Protein AF-F5SYQ0-F1 (afdb_monomer_lite)

Sequence (134 aa):
MDFFSEKEAKSYTLSMMTGYLSHEQLLQKLDDFKNFREIEPNDEEKEYWSKKITELEHWLNSSKYQDGEYPQGLDQLFLDLVEWRASIFALQSVNATKELFSKYIFYSQWMNGATYAVFSILGKLVSKDRRVIH

Structure (mmCIF, N/CA/C/O backbone):
data_AF-F5SYQ0-F1
#
_entry.id   AF-F5SYQ0-F1
#
loop_
_atom_site.group_PDB
_atom_site.id
_atom_site.type_symbol
_atom_site.label_atom_id
_atom_site.label_alt_id
_atom_site.label_comp_id
_atom_site.label_asym_id
_atom_site.label_entity_id
_atom_site.label_seq_id
_atom_site.pdbx_PDB_ins_code
_atom_site.Cartn_x
_atom_site.Cartn_y
_atom_site.Cartn_z
_atom_site.occupancy
_atom_site.B_iso_or_equiv
_atom_site.auth_seq_id
_atom_site.auth_comp_id
_atom_site.auth_asym_id
_atom_site.auth_atom_id
_atom_site.pdbx_PDB_model_num
ATOM 1 N N . MET A 1 1 ? 14.785 -8.411 -8.976 1.00 45.09 1 MET A N 1
ATOM 2 C CA . MET A 1 1 ? 13.946 -9.084 -7.967 1.00 45.09 1 MET A CA 1
ATOM 3 C C . MET A 1 1 ? 13.612 -10.427 -8.555 1.00 45.09 1 MET A C 1
ATOM 5 O O . MET A 1 1 ? 13.025 -10.446 -9.631 1.00 45.09 1 MET A O 1
ATOM 9 N N . ASP A 1 2 ? 14.033 -11.495 -7.892 1.00 45.00 2 ASP A N 1
ATOM 10 C CA . ASP A 1 2 ? 13.832 -12.856 -8.379 1.00 45.00 2 ASP A CA 1
ATOM 11 C C . ASP A 1 2 ? 12.733 -13.501 -7.531 1.00 45.00 2 ASP A C 1
ATOM 13 O O . ASP A 1 2 ? 12.801 -13.464 -6.304 1.00 45.00 2 ASP A O 1
ATOM 17 N N . PHE A 1 3 ? 11.698 -14.032 -8.184 1.00 55.72 3 PHE A N 1
ATOM 18 C CA . PHE A 1 3 ? 10.598 -14.747 -7.535 1.00 55.72 3 PHE A CA 1
ATOM 19 C C . PHE A 1 3 ? 10.769 -16.243 -7.781 1.00 55.72 3 PHE A C 1
ATOM 21 O O . PHE A 1 3 ? 11.007 -16.662 -8.915 1.00 55.72 3 PHE A O 1
ATOM 28 N N . PHE A 1 4 ? 10.610 -17.054 -6.739 1.00 73.31 4 PHE A N 1
ATOM 29 C CA . PHE A 1 4 ? 10.810 -18.502 -6.801 1.00 73.31 4 PHE A CA 1
ATOM 30 C C . PHE A 1 4 ? 9.536 -19.256 -7.193 1.00 73.31 4 PHE A C 1
ATOM 32 O O . PHE A 1 4 ? 9.585 -20.448 -7.496 1.00 73.31 4 PHE A O 1
ATOM 39 N N . SER A 1 5 ? 8.381 -18.580 -7.217 1.00 76.81 5 SER A N 1
ATOM 40 C CA . SER A 1 5 ? 7.134 -19.157 -7.717 1.00 76.81 5 SER A CA 1
ATOM 41 C C . SER A 1 5 ? 6.158 -18.113 -8.260 1.00 76.81 5 SER A C 1
ATOM 43 O O . SER A 1 5 ? 6.149 -16.952 -7.850 1.00 76.81 5 SER A O 1
ATOM 45 N N . GLU A 1 6 ? 5.255 -18.555 -9.138 1.00 55.31 6 GLU A N 1
ATOM 46 C CA . GLU A 1 6 ? 4.145 -17.736 -9.641 1.00 55.31 6 GLU A CA 1
ATOM 47 C C . GLU A 1 6 ? 3.254 -17.216 -8.501 1.00 55.31 6 GLU A C 1
ATOM 49 O O . GLU A 1 6 ? 2.758 -16.091 -8.548 1.00 55.31 6 GLU A O 1
ATOM 54 N N . LYS A 1 7 ? 3.080 -18.017 -7.444 1.00 55.56 7 LYS A N 1
ATOM 55 C CA . LYS A 1 7 ? 2.317 -17.639 -6.250 1.00 55.56 7 LYS A CA 1
ATOM 56 C C . LYS A 1 7 ? 2.984 -16.486 -5.500 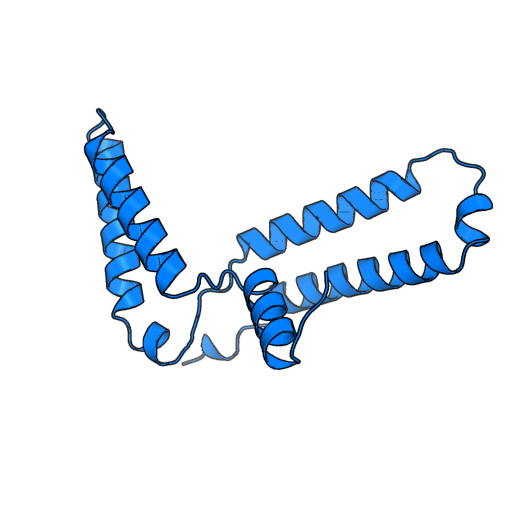1.00 55.56 7 LYS A C 1
ATOM 58 O O . LYS A 1 7 ? 2.295 -15.580 -5.047 1.00 55.56 7 LYS A O 1
ATOM 63 N N . GLU A 1 8 ? 4.307 -16.502 -5.406 1.00 53.41 8 GLU A N 1
ATOM 64 C CA . GLU A 1 8 ? 5.102 -15.468 -4.743 1.00 53.41 8 GLU A CA 1
ATOM 65 C C . GLU A 1 8 ? 5.089 -14.159 -5.540 1.00 53.41 8 GLU A C 1
ATOM 67 O O . GLU A 1 8 ? 4.822 -13.100 -4.977 1.00 53.41 8 GLU A O 1
ATOM 72 N N . ALA A 1 9 ? 5.228 -14.243 -6.866 1.00 50.88 9 ALA A N 1
ATOM 73 C CA . ALA A 1 9 ? 5.064 -13.098 -7.756 1.00 50.88 9 ALA A CA 1
ATOM 74 C C . ALA A 1 9 ? 3.643 -12.512 -7.670 1.00 50.88 9 ALA A C 1
ATOM 76 O O . ALA A 1 9 ? 3.482 -11.295 -7.578 1.00 50.88 9 ALA A O 1
ATOM 77 N N . LYS A 1 10 ? 2.602 -13.357 -7.637 1.00 49.66 10 LYS A N 1
ATOM 78 C CA . LYS A 1 10 ? 1.205 -12.919 -7.480 1.00 49.66 10 LYS A CA 1
ATOM 79 C C . LYS A 1 10 ? 0.954 -12.270 -6.125 1.00 49.66 10 LYS A C 1
ATOM 81 O O . LYS A 1 10 ? 0.353 -11.204 -6.107 1.00 49.66 10 LYS A O 1
ATOM 86 N N . SER A 1 11 ? 1.430 -12.857 -5.026 1.00 50.38 11 SER A N 1
ATOM 87 C CA . SER A 1 11 ? 1.311 -12.273 -3.683 1.00 50.38 11 SER A CA 1
ATOM 88 C C . SER A 1 11 ? 2.044 -10.944 -3.571 1.00 50.38 11 SER A C 1
ATOM 90 O O . SER A 1 11 ? 1.468 -9.996 -3.054 1.00 50.38 11 SER A O 1
ATOM 92 N N . TYR A 1 12 ? 3.266 -10.851 -4.101 1.00 53.53 12 TYR A N 1
ATOM 93 C CA . TYR A 1 12 ? 4.028 -9.606 -4.127 1.00 53.53 12 TYR A CA 1
ATOM 94 C C . TYR A 1 12 ? 3.311 -8.532 -4.950 1.00 53.53 12 TYR A C 1
ATOM 96 O O . TYR A 1 12 ? 3.121 -7.407 -4.495 1.00 53.53 12 TYR A O 1
ATOM 104 N N . THR A 1 13 ? 2.829 -8.891 -6.141 1.00 47.34 13 THR A N 1
ATOM 105 C CA . THR A 1 13 ? 2.079 -7.959 -6.989 1.00 47.34 13 THR A CA 1
ATOM 106 C C . THR A 1 13 ? 0.763 -7.556 -6.318 1.00 47.34 13 THR A C 1
ATOM 108 O O . THR A 1 13 ? 0.390 -6.393 -6.384 1.00 47.34 13 THR A O 1
ATOM 111 N N . LEU A 1 14 ? 0.077 -8.464 -5.611 1.00 46.94 14 LEU A N 1
ATOM 112 C CA . LEU A 1 14 ? -1.105 -8.133 -4.811 1.00 46.94 14 LEU A CA 1
ATOM 113 C C . LEU A 1 14 ? -0.756 -7.179 -3.665 1.00 46.94 14 LEU A C 1
ATOM 115 O O . LEU A 1 14 ? -1.424 -6.163 -3.544 1.00 46.94 14 LEU A O 1
ATOM 119 N N . SER A 1 15 ? 0.283 -7.444 -2.871 1.00 51.41 15 SER A N 1
ATOM 120 C CA . SER A 1 15 ? 0.688 -6.574 -1.755 1.00 51.41 15 SER A CA 1
ATOM 121 C C . SER A 1 15 ? 1.198 -5.207 -2.211 1.00 51.41 15 SER A C 1
ATOM 123 O O . SER A 1 15 ? 1.097 -4.238 -1.473 1.00 51.41 15 SER A O 1
ATOM 125 N N . MET A 1 16 ? 1.744 -5.120 -3.428 1.00 45.12 16 MET A N 1
ATOM 126 C CA . MET A 1 16 ? 2.132 -3.848 -4.044 1.00 45.12 16 MET A CA 1
ATOM 127 C C . MET A 1 16 ? 0.924 -3.106 -4.646 1.00 45.12 16 MET A C 1
ATOM 129 O O . MET A 1 16 ? 0.927 -1.887 -4.708 1.00 45.12 16 MET A O 1
ATOM 133 N N . MET A 1 17 ? -0.112 -3.816 -5.116 1.00 38.94 17 MET A N 1
ATOM 134 C CA . MET A 1 17 ? -1.254 -3.229 -5.844 1.00 38.94 17 MET A CA 1
ATOM 135 C C . MET A 1 17 ? -2.532 -3.047 -5.025 1.00 38.94 17 MET A C 1
ATOM 137 O O . MET A 1 17 ? -3.469 -2.390 -5.484 1.00 38.94 17 MET A O 1
ATOM 141 N N . THR A 1 18 ? -2.614 -3.698 -3.878 1.00 45.94 18 THR A N 1
ATOM 142 C CA . THR A 1 18 ? -3.677 -3.556 -2.894 1.00 45.94 18 THR A CA 1
ATOM 143 C C . THR A 1 18 ? -2.988 -3.090 -1.626 1.00 45.94 18 THR A C 1
ATOM 145 O O . THR A 1 18 ? -1.893 -3.558 -1.339 1.00 45.94 18 THR A O 1
ATOM 148 N N . GLY A 1 19 ? -3.605 -2.211 -0.837 1.00 52.56 19 GLY A N 1
ATOM 149 C CA . GLY A 1 19 ? -3.127 -1.886 0.517 1.00 52.56 19 GLY A CA 1
ATOM 150 C C . GLY A 1 19 ? -3.221 -3.082 1.481 1.00 52.56 19 GLY A C 1
ATOM 151 O O . GLY A 1 19 ? -3.458 -2.907 2.673 1.00 52.56 19 GLY A O 1
ATOM 152 N N . TYR A 1 20 ? -3.119 -4.299 0.945 1.00 55.91 20 TYR A N 1
ATOM 153 C CA . TYR A 1 20 ? -3.144 -5.561 1.634 1.00 55.91 20 TYR A CA 1
ATOM 154 C C . TYR A 1 20 ? -1.855 -5.704 2.425 1.00 55.91 20 TYR A C 1
ATOM 156 O O . TYR A 1 20 ? -0.797 -6.059 1.906 1.00 55.91 20 TYR A O 1
ATOM 164 N N . LEU A 1 21 ? -1.985 -5.417 3.709 1.00 63.47 21 LEU A N 1
ATOM 165 C CA . LEU A 1 21 ? -1.050 -5.873 4.711 1.00 63.47 21 LEU A CA 1
ATOM 166 C C . LEU A 1 21 ? -1.383 -7.337 5.014 1.00 63.47 21 LEU A C 1
ATOM 168 O O . LEU A 1 21 ? -2.553 -7.692 5.188 1.00 63.47 21 LEU A O 1
ATOM 172 N N . SER A 1 22 ? -0.362 -8.190 5.075 1.00 67.44 22 SER A N 1
ATOM 173 C CA . SER A 1 22 ? -0.524 -9.561 5.557 1.00 67.44 22 SER A CA 1
ATOM 174 C C . SER A 1 22 ? -1.087 -9.561 6.984 1.00 67.44 22 SER A C 1
ATOM 176 O O . SER A 1 22 ? -0.980 -8.569 7.706 1.00 67.44 22 SER A O 1
ATOM 178 N N . HIS A 1 23 ? -1.669 -10.681 7.422 1.00 73.88 23 HIS A N 1
ATOM 179 C CA . HIS A 1 23 ? -2.157 -10.812 8.800 1.00 73.88 23 HIS A CA 1
ATOM 180 C C . HIS A 1 23 ? -1.081 -10.444 9.834 1.00 73.88 23 HIS A C 1
ATOM 182 O O . HIS A 1 23 ? -1.342 -9.678 10.755 1.00 73.88 23 HIS A O 1
ATOM 188 N N . GLU A 1 24 ? 0.152 -10.907 9.625 1.00 72.88 24 GLU A N 1
ATOM 189 C CA . GLU A 1 24 ? 1.297 -10.569 10.477 1.00 72.88 24 GLU A CA 1
ATOM 190 C C . GLU A 1 24 ? 1.619 -9.070 10.452 1.00 72.88 24 GLU A C 1
ATOM 192 O O . GLU A 1 24 ? 1.845 -8.476 11.500 1.00 72.88 24 GLU A O 1
ATOM 197 N N . GLN A 1 25 ? 1.577 -8.425 9.283 1.00 74.06 25 GLN A N 1
ATOM 198 C CA . GLN A 1 25 ? 1.805 -6.981 9.167 1.00 74.06 25 GLN A CA 1
ATOM 199 C C . GLN A 1 25 ? 0.694 -6.156 9.829 1.00 74.06 25 GLN A C 1
ATOM 201 O O . GLN A 1 25 ? 0.956 -5.079 10.358 1.00 74.06 25 GLN A O 1
ATOM 206 N N . LEU A 1 26 ? -0.544 -6.648 9.817 1.00 78.38 26 LEU A N 1
ATOM 207 C CA . LEU A 1 26 ? -1.670 -6.015 10.504 1.00 78.38 26 LEU A CA 1
ATOM 208 C C . LEU A 1 26 ? -1.546 -6.142 12.021 1.00 78.38 26 LEU A C 1
ATOM 210 O O . LEU A 1 26 ? -1.811 -5.172 12.725 1.00 78.38 26 LEU A O 1
ATOM 214 N N . LEU A 1 27 ? -1.107 -7.303 12.515 1.00 81.88 27 LEU A N 1
ATOM 215 C CA . LEU A 1 27 ? -0.801 -7.502 13.931 1.00 81.88 27 LEU A CA 1
ATOM 216 C C . LEU A 1 27 ? 0.379 -6.635 14.378 1.00 81.88 27 LEU A C 1
ATOM 218 O O . LEU A 1 27 ? 0.299 -6.018 15.435 1.00 81.88 27 LEU A O 1
ATOM 222 N N . GLN A 1 28 ? 1.424 -6.515 13.556 1.00 83.06 28 GLN A N 1
ATOM 223 C CA . GLN A 1 28 ? 2.539 -5.609 13.834 1.00 83.06 28 GLN A CA 1
ATOM 224 C C . GLN A 1 28 ? 2.061 -4.156 13.908 1.00 83.06 28 GLN A C 1
ATOM 226 O O . GLN A 1 28 ? 2.365 -3.447 14.856 1.00 83.06 28 GLN A O 1
ATOM 231 N N . LYS A 1 29 ? 1.233 -3.728 12.952 1.00 81.12 29 LYS A N 1
ATOM 232 C CA . LYS A 1 29 ? 0.671 -2.374 12.928 1.00 81.12 29 LYS A CA 1
ATOM 233 C C . LYS A 1 29 ? -0.246 -2.094 14.122 1.00 81.12 29 LYS A C 1
ATOM 235 O O . LYS A 1 29 ? -0.305 -0.967 14.607 1.00 81.12 29 LYS A O 1
ATOM 240 N N . LEU A 1 30 ? -0.962 -3.111 14.599 1.00 86.50 30 LEU A N 1
ATOM 241 C CA . LEU A 1 30 ? -1.750 -3.034 15.824 1.00 86.50 30 LEU A CA 1
ATOM 242 C C . LEU A 1 30 ? -0.851 -2.823 17.051 1.00 86.50 30 LEU A C 1
ATOM 244 O O . LEU A 1 30 ? -1.182 -2.006 17.909 1.00 86.50 30 LEU A O 1
ATOM 248 N N . ASP A 1 31 ? 0.265 -3.548 17.128 1.00 86.75 31 ASP A N 1
ATOM 249 C CA . ASP A 1 31 ? 1.253 -3.385 18.194 1.00 86.75 31 ASP A CA 1
ATOM 250 C C . ASP A 1 31 ? 1.877 -1.984 18.161 1.00 86.75 31 ASP A C 1
ATOM 252 O O . ASP A 1 31 ? 1.901 -1.292 19.177 1.00 86.75 31 ASP A O 1
ATOM 256 N N . ASP A 1 32 ? 2.244 -1.498 16.973 1.00 82.81 32 ASP A N 1
ATOM 257 C CA . ASP A 1 32 ? 2.750 -0.139 16.775 1.00 82.81 32 ASP A CA 1
ATOM 258 C C . ASP A 1 32 ? 1.738 0.912 17.265 1.00 82.81 32 ASP A C 1
ATOM 260 O O . ASP A 1 32 ? 2.101 1.831 17.995 1.00 82.81 32 ASP A O 1
ATOM 264 N N . PHE A 1 33 ? 0.447 0.762 16.943 1.00 85.38 33 PHE A N 1
ATOM 265 C CA . PHE A 1 33 ? -0.599 1.679 17.416 1.00 85.38 33 PHE A CA 1
ATOM 266 C C . PHE A 1 33 ? -0.788 1.640 18.934 1.00 85.38 33 PHE A C 1
ATOM 268 O O . PHE A 1 33 ? -1.021 2.686 19.546 1.00 85.38 33 PHE A O 1
ATOM 275 N N . LYS A 1 34 ? -0.679 0.459 19.554 1.00 87.06 34 LYS A N 1
ATOM 276 C CA . LYS A 1 34 ? -0.702 0.324 21.017 1.00 87.06 34 LYS A CA 1
ATOM 277 C C . LYS A 1 34 ? 0.492 1.046 21.629 1.00 87.06 34 LYS A C 1
ATOM 279 O O . LYS A 1 34 ? 0.297 1.851 22.533 1.00 87.06 34 LYS A O 1
ATOM 284 N N . ASN A 1 35 ? 1.685 0.847 21.077 1.00 85.88 35 ASN A N 1
ATOM 285 C CA . ASN A 1 35 ? 2.896 1.531 21.516 1.00 85.88 35 ASN A CA 1
ATOM 286 C C . ASN A 1 35 ? 2.774 3.056 21.370 1.00 85.88 35 ASN A C 1
ATOM 288 O O . ASN A 1 35 ? 3.092 3.772 22.315 1.00 85.88 35 ASN A O 1
ATOM 292 N N . PHE A 1 36 ? 2.242 3.560 20.249 1.00 82.44 36 PHE A N 1
ATOM 293 C CA . PHE A 1 36 ? 2.010 4.996 20.047 1.00 82.44 36 PHE A CA 1
ATOM 294 C C . PHE A 1 36 ? 1.043 5.583 21.071 1.00 82.44 36 PHE A C 1
ATOM 296 O O . PHE A 1 36 ? 1.326 6.630 21.639 1.00 82.44 36 PHE A O 1
ATOM 303 N N . ARG A 1 37 ? -0.049 4.883 21.390 1.00 87.94 37 ARG A N 1
ATOM 304 C CA . ARG A 1 37 ? -0.974 5.326 22.440 1.00 87.94 37 ARG A CA 1
ATOM 305 C C . ARG A 1 37 ? -0.305 5.416 23.818 1.00 87.94 37 ARG A C 1
ATOM 307 O O . ARG A 1 37 ? -0.631 6.314 24.586 1.00 87.94 37 ARG A O 1
ATOM 314 N N . GLU A 1 38 ? 0.582 4.478 24.151 1.00 87.12 38 GLU A N 1
ATOM 315 C CA . GLU A 1 38 ? 1.248 4.445 25.462 1.00 87.12 38 GLU A CA 1
ATOM 316 C C . GLU A 1 38 ? 2.304 5.551 25.619 1.00 87.12 38 GLU A C 1
ATOM 318 O O . GLU A 1 38 ? 2.448 6.106 26.707 1.00 87.12 38 GLU A O 1
ATOM 323 N N . ILE A 1 39 ? 3.034 5.885 24.549 1.00 86.75 39 ILE A N 1
ATOM 324 C CA . ILE A 1 39 ? 4.088 6.914 24.595 1.00 86.75 39 ILE A CA 1
ATOM 325 C C . ILE A 1 39 ? 3.556 8.342 24.427 1.00 86.75 39 ILE A C 1
ATOM 327 O O . ILE A 1 39 ? 4.267 9.287 24.766 1.00 86.75 39 ILE A O 1
ATOM 331 N N . GLU A 1 40 ? 2.343 8.507 23.897 1.00 84.25 40 GLU A N 1
ATOM 332 C CA . GLU A 1 40 ? 1.776 9.818 23.588 1.00 84.25 40 GLU A CA 1
ATOM 333 C C . GLU A 1 40 ? 1.387 10.569 24.874 1.00 84.25 40 GLU A C 1
ATOM 335 O O . GLU A 1 40 ? 0.614 10.046 25.674 1.00 84.25 40 GLU A O 1
ATOM 340 N N . PRO A 1 41 ? 1.896 11.784 25.137 1.00 75.62 41 PRO A N 1
ATOM 341 C CA . PRO A 1 41 ? 1.489 12.570 26.303 1.00 75.62 41 PRO A CA 1
ATOM 342 C C . PRO A 1 41 ? 0.118 13.250 26.157 1.00 75.62 41 PRO A C 1
ATOM 344 O O . PRO A 1 41 ? -0.472 13.609 27.176 1.00 75.62 41 PRO A O 1
ATOM 347 N N . ASN A 1 42 ? -0.382 13.449 24.933 1.00 87.19 42 ASN A N 1
ATOM 348 C CA . ASN A 1 42 ? -1.613 14.192 24.654 1.00 87.19 42 ASN A CA 1
ATOM 349 C C . ASN A 1 42 ? -2.864 13.289 24.667 1.00 87.19 42 ASN A C 1
ATOM 351 O O . ASN A 1 42 ? -2.940 12.304 23.933 1.00 87.19 42 ASN A O 1
ATOM 355 N N . ASP A 1 43 ? -3.877 13.650 25.458 1.00 84.81 43 ASP A N 1
ATOM 356 C CA . ASP A 1 43 ? -5.120 12.877 25.581 1.00 84.81 43 ASP A CA 1
ATOM 357 C C . ASP A 1 43 ? -5.949 12.849 24.281 1.00 84.81 43 ASP A C 1
ATOM 359 O O . ASP A 1 43 ? -6.538 11.814 23.965 1.00 84.81 43 ASP A O 1
ATOM 363 N N . GLU A 1 44 ? -5.941 13.921 23.477 1.00 79.38 44 GLU A N 1
ATOM 364 C CA . GLU A 1 44 ? -6.632 13.937 22.174 1.00 79.38 44 GLU A CA 1
ATOM 365 C C . GLU A 1 44 ? -5.998 12.943 21.187 1.00 79.38 44 GLU A C 1
ATOM 367 O O . GLU A 1 44 ? -6.686 12.229 20.451 1.00 79.38 44 GLU A O 1
ATOM 372 N N . GLU A 1 45 ? -4.670 12.849 21.195 1.00 70.50 45 GLU A N 1
ATOM 373 C CA . GLU A 1 45 ? -3.933 11.929 20.330 1.00 70.50 45 GLU A CA 1
ATOM 374 C C . GLU A 1 45 ? -4.032 10.484 20.835 1.00 70.50 45 GLU A C 1
ATOM 376 O O . GLU A 1 45 ? -4.189 9.558 20.034 1.00 70.50 45 GLU A O 1
ATOM 381 N N . LYS A 1 46 ? -4.075 10.264 22.155 1.00 80.31 46 LYS A N 1
ATOM 382 C CA . LYS A 1 46 ? -4.417 8.951 22.727 1.00 80.31 46 LYS A CA 1
ATOM 383 C C . LYS A 1 46 ? -5.798 8.476 22.304 1.00 80.31 46 LYS A C 1
ATOM 385 O O . LYS A 1 46 ? -5.974 7.284 22.026 1.00 80.31 46 LYS A O 1
ATOM 390 N N . GLU A 1 47 ? -6.783 9.367 22.268 1.00 81.00 47 GLU A N 1
ATOM 391 C CA . GLU A 1 47 ? -8.134 9.030 21.825 1.00 81.00 47 GLU A CA 1
ATOM 392 C C . GLU A 1 47 ? -8.156 8.691 20.329 1.00 81.00 47 GLU A C 1
ATOM 394 O O . GLU A 1 47 ? -8.748 7.682 19.929 1.00 81.00 47 GLU A O 1
ATOM 399 N N . TYR A 1 48 ? -7.413 9.441 19.509 1.00 76.25 48 TYR A N 1
ATOM 400 C CA . TYR A 1 48 ? -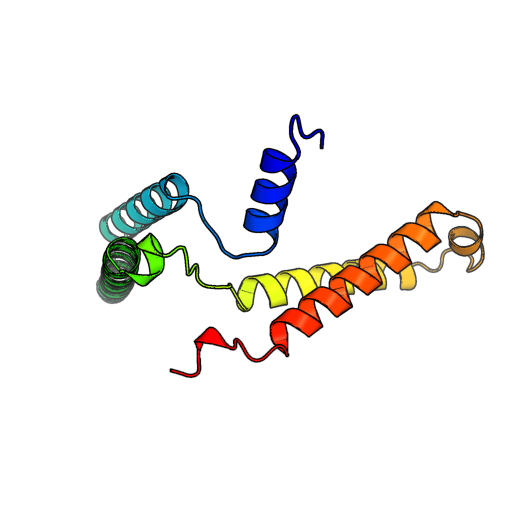7.199 9.112 18.099 1.00 76.25 48 TYR A CA 1
ATOM 401 C C . TYR A 1 48 ? -6.599 7.707 17.914 1.00 76.25 48 TYR A C 1
ATOM 403 O O . TYR A 1 48 ? -7.151 6.891 17.166 1.00 76.25 48 TYR A O 1
ATOM 411 N N . TRP A 1 49 ? -5.513 7.380 18.621 1.00 77.62 49 TRP A N 1
ATOM 412 C CA . TRP A 1 49 ? -4.885 6.058 18.532 1.00 77.62 49 TRP A CA 1
ATOM 413 C C . TRP A 1 49 ? -5.796 4.948 19.061 1.00 77.62 49 TRP A C 1
ATOM 415 O O . TRP A 1 49 ? -5.890 3.886 18.449 1.00 77.62 49 TRP A O 1
ATOM 425 N N . SER A 1 50 ? -6.553 5.204 20.130 1.00 85.38 50 SER A N 1
ATOM 426 C CA . SER A 1 50 ? -7.548 4.262 20.666 1.00 85.38 50 SER A CA 1
ATOM 427 C C . SER A 1 50 ? -8.647 3.949 19.651 1.00 85.38 50 SER A C 1
ATOM 429 O O . SER A 1 50 ? -9.022 2.786 19.468 1.00 85.38 50 SER A O 1
ATOM 431 N N . LYS A 1 51 ? -9.119 4.968 18.926 1.00 81.00 51 LYS A N 1
ATOM 432 C CA . LYS A 1 51 ? -10.067 4.795 17.826 1.00 81.00 51 LYS A CA 1
ATOM 433 C C . LYS A 1 51 ? -9.461 3.960 16.698 1.00 81.00 51 LYS A C 1
ATOM 435 O O . LYS A 1 51 ? -10.115 3.040 16.215 1.00 81.00 51 LYS A O 1
ATOM 440 N N . LYS A 1 52 ? -8.204 4.212 16.320 1.00 75.62 52 LYS A N 1
ATOM 441 C CA . LYS A 1 52 ? -7.509 3.446 15.271 1.00 75.62 52 LYS A CA 1
ATOM 442 C C . LYS A 1 52 ? -7.257 1.987 15.638 1.00 75.62 52 LYS A C 1
ATOM 444 O O . LYS A 1 52 ? -7.427 1.124 14.780 1.00 75.62 52 LYS A O 1
ATOM 449 N N . ILE A 1 53 ? -6.919 1.702 16.895 1.00 85.50 53 ILE A N 1
ATOM 450 C CA . ILE A 1 53 ? -6.818 0.331 17.414 1.00 85.50 53 ILE A CA 1
ATOM 451 C C . ILE A 1 53 ? -8.179 -0.360 17.294 1.00 85.50 53 ILE A C 1
ATOM 453 O O . ILE A 1 53 ? -8.267 -1.427 16.699 1.00 85.50 53 ILE A O 1
ATOM 457 N N . THR A 1 54 ? -9.247 0.286 17.768 1.00 87.19 54 THR A N 1
ATOM 458 C CA . THR A 1 54 ? -10.607 -0.278 17.732 1.00 87.19 54 THR A CA 1
ATOM 459 C C . THR A 1 54 ? -11.077 -0.551 16.300 1.00 87.19 54 THR A C 1
ATOM 461 O O . THR A 1 54 ? -11.626 -1.614 16.017 1.00 87.19 54 THR A O 1
ATOM 464 N N . GLU A 1 55 ? -10.836 0.383 15.373 1.00 82.38 55 GLU A N 1
ATOM 465 C CA . GLU A 1 55 ? -11.141 0.219 13.945 1.00 82.38 55 GLU A CA 1
ATOM 466 C C . GLU A 1 55 ? -10.397 -0.986 13.343 1.00 82.38 55 GLU A C 1
ATOM 468 O O . GLU A 1 55 ? -10.996 -1.785 12.619 1.00 82.38 55 GLU A O 1
ATOM 473 N N . LEU A 1 56 ? -9.108 -1.148 13.666 1.00 81.75 56 LEU A N 1
ATOM 474 C CA . LEU A 1 56 ? -8.270 -2.234 13.154 1.00 81.75 56 LEU A CA 1
ATOM 475 C C . LEU A 1 56 ? -8.649 -3.600 13.754 1.00 81.75 56 LEU A C 1
ATOM 477 O O . LEU A 1 56 ? -8.738 -4.579 13.014 1.00 81.75 56 LEU A O 1
ATOM 481 N N . GLU A 1 57 ? -8.935 -3.671 15.059 1.00 85.88 57 GLU A N 1
ATOM 482 C CA . GLU A 1 57 ? -9.412 -4.891 15.733 1.00 85.88 57 GLU A CA 1
ATOM 483 C C . GLU A 1 57 ? -10.792 -5.308 15.225 1.00 85.88 57 GLU A C 1
ATOM 485 O O . GLU A 1 57 ? -11.029 -6.489 14.963 1.00 85.88 57 GLU A O 1
ATOM 490 N N . HIS A 1 58 ? -11.706 -4.352 15.033 1.00 85.12 58 HIS A N 1
ATOM 491 C CA . HIS A 1 58 ? -13.011 -4.647 14.453 1.00 85.12 58 HIS A CA 1
ATOM 492 C C . HIS A 1 58 ? -12.854 -5.196 13.033 1.00 85.12 58 HIS A C 1
ATOM 494 O O . HIS A 1 58 ? -13.495 -6.190 12.680 1.00 85.12 58 HIS A O 1
ATOM 500 N N . TRP A 1 59 ? -12.010 -4.573 12.214 1.00 79.19 59 TRP A N 1
ATOM 501 C CA . TRP A 1 59 ? -11.813 -5.017 10.844 1.00 79.19 59 TRP A CA 1
ATOM 502 C C . TRP A 1 59 ? -11.175 -6.414 10.773 1.00 79.19 59 TRP A C 1
ATOM 504 O O . TRP A 1 59 ? -11.694 -7.258 10.045 1.00 79.19 59 TRP A O 1
ATOM 514 N N . LEU A 1 60 ? -10.151 -6.706 11.586 1.00 82.94 60 LEU A N 1
ATOM 515 C CA . LEU A 1 60 ? -9.531 -8.040 11.687 1.00 82.94 60 LEU A CA 1
ATOM 516 C C . LEU A 1 60 ? -10.530 -9.144 12.070 1.00 82.94 60 LEU A C 1
ATOM 518 O O . LEU A 1 60 ? -10.394 -10.282 11.627 1.00 82.94 60 LEU A O 1
ATOM 522 N N . ASN A 1 61 ? -11.545 -8.806 12.865 1.00 84.44 61 ASN A N 1
ATOM 523 C CA . ASN A 1 61 ? -12.592 -9.734 13.295 1.00 84.44 61 ASN A CA 1
ATOM 524 C C . ASN A 1 61 ? -13.838 -9.725 12.390 1.00 84.44 61 ASN A C 1
ATOM 526 O O . ASN A 1 61 ? -14.822 -10.401 12.687 1.00 84.44 61 ASN A O 1
ATOM 530 N N . SER A 1 62 ? -13.838 -8.947 11.306 1.00 80.31 62 SER A N 1
ATOM 531 C CA . SER A 1 62 ? -14.989 -8.842 10.408 1.00 80.31 62 SER A CA 1
ATOM 532 C C . SER A 1 62 ? -15.080 -10.033 9.451 1.00 80.31 62 SER A C 1
ATOM 534 O O . SER A 1 62 ? -14.062 -10.575 9.017 1.00 80.31 62 SER A O 1
ATOM 536 N N . SER A 1 63 ? -16.304 -10.390 9.045 1.00 76.25 63 SER A N 1
ATOM 537 C CA . SER A 1 63 ? -16.522 -11.368 7.967 1.00 76.25 63 SER A CA 1
ATOM 538 C C . SER A 1 63 ? -15.812 -10.943 6.681 1.00 76.25 63 SER A C 1
ATOM 540 O O . SER A 1 63 ? -15.161 -11.759 6.051 1.00 76.25 63 SER A O 1
ATOM 542 N N . LYS A 1 64 ? -15.792 -9.637 6.379 1.00 68.31 64 LYS A N 1
ATOM 543 C CA . LYS A 1 64 ? -15.060 -9.060 5.240 1.00 68.31 64 LYS A CA 1
ATOM 544 C C . LYS A 1 64 ? -13.580 -9.444 5.226 1.00 68.31 64 LYS A C 1
ATOM 546 O O . LYS A 1 64 ? -13.047 -9.777 4.175 1.00 68.31 64 LYS A O 1
ATOM 551 N N . TYR A 1 65 ? -12.909 -9.428 6.377 1.00 71.69 65 TYR A N 1
ATOM 552 C CA . TYR A 1 65 ? -11.513 -9.860 6.464 1.00 71.69 65 TYR A CA 1
ATOM 553 C C . TYR A 1 65 ? -11.356 -11.368 6.241 1.00 71.69 65 TYR A C 1
ATOM 555 O O . TYR A 1 65 ? -10.462 -11.789 5.506 1.00 71.69 65 TYR A O 1
ATOM 563 N N . GLN A 1 66 ? -12.246 -12.169 6.836 1.00 73.62 66 GLN A N 1
ATOM 564 C CA . GLN A 1 66 ? -12.267 -13.630 6.680 1.00 73.62 66 GLN A CA 1
ATOM 565 C C . GLN A 1 66 ? -12.559 -14.057 5.232 1.00 73.62 66 GLN A C 1
ATOM 567 O O . GLN A 1 66 ? -11.984 -15.032 4.752 1.00 73.62 66 GLN A O 1
ATOM 572 N N . ASP A 1 67 ? -13.375 -13.273 4.528 1.00 72.75 67 ASP A N 1
ATOM 573 C CA . ASP A 1 67 ? -13.757 -13.463 3.128 1.00 72.75 67 ASP A CA 1
ATOM 574 C C . ASP A 1 67 ? -12.716 -12.888 2.139 1.00 72.75 67 ASP A C 1
ATOM 576 O O . ASP A 1 67 ? -12.860 -13.022 0.923 1.00 72.75 67 ASP A O 1
ATOM 580 N N . GLY A 1 68 ? -11.635 -12.266 2.635 1.00 63.47 68 GLY A N 1
ATOM 581 C CA . GLY A 1 68 ? -10.551 -11.716 1.813 1.00 63.47 68 GLY A CA 1
ATOM 582 C C . GLY A 1 68 ? -10.859 -10.366 1.149 1.00 63.47 68 GLY A C 1
ATOM 583 O O . GLY A 1 68 ? -10.204 -9.976 0.178 1.00 63.47 68 GLY A O 1
ATOM 584 N N . GLU A 1 69 ? -11.849 -9.626 1.650 1.00 61.66 69 GLU A N 1
ATOM 585 C CA . GLU A 1 69 ? -12.223 -8.292 1.175 1.00 61.66 69 GLU A CA 1
ATOM 586 C C . GLU A 1 69 ? -11.343 -7.203 1.805 1.00 61.66 69 GLU A C 1
ATOM 588 O O . GLU A 1 69 ? -11.736 -6.464 2.714 1.00 61.66 69 GLU A O 1
ATOM 593 N N . TYR A 1 70 ? -10.109 -7.102 1.310 1.00 64.88 70 TYR A N 1
ATOM 594 C CA . TYR A 1 70 ? -9.133 -6.141 1.817 1.00 64.88 70 TYR A CA 1
ATOM 595 C C . TYR A 1 70 ? -9.382 -4.714 1.303 1.00 64.88 70 TYR A C 1
ATOM 597 O O . TYR A 1 70 ? -9.659 -4.537 0.109 1.00 64.88 70 TYR A O 1
ATOM 605 N N . PRO A 1 71 ? -9.255 -3.680 2.163 1.00 58.78 71 PRO A N 1
ATOM 606 C CA . PRO A 1 71 ? -9.411 -2.297 1.752 1.00 58.78 71 PRO A CA 1
ATOM 607 C C . PRO A 1 71 ? -8.385 -1.962 0.672 1.00 58.78 71 PRO A C 1
ATOM 609 O O . PRO A 1 71 ? -7.173 -2.100 0.849 1.00 58.78 71 PRO A O 1
ATOM 612 N N . GLN A 1 72 ? -8.885 -1.519 -0.478 1.00 57.44 72 GLN A N 1
ATOM 613 C CA . GLN A 1 72 ? -8.039 -0.958 -1.516 1.00 57.44 72 GLN A CA 1
ATOM 614 C C . GLN A 1 72 ? -7.693 0.465 -1.096 1.00 57.44 72 GLN A C 1
ATOM 616 O O . GLN A 1 72 ? -8.560 1.336 -1.060 1.00 57.44 72 GLN A O 1
ATOM 621 N N . GLY A 1 73 ? -6.436 0.687 -0.716 1.00 57.62 73 GLY A N 1
ATOM 622 C CA . GLY A 1 73 ? -5.945 2.017 -0.383 1.00 57.62 73 GLY A CA 1
ATOM 623 C C . GLY A 1 73 ? -5.992 2.906 -1.619 1.00 57.62 73 GLY A C 1
ATOM 624 O O . GLY A 1 73 ? -5.071 2.872 -2.431 1.00 57.62 73 GLY A O 1
ATOM 625 N N . LEU A 1 74 ? -7.059 3.697 -1.765 1.00 61.09 74 LEU A N 1
ATOM 626 C CA . LEU A 1 74 ? -7.143 4.754 -2.777 1.00 61.09 74 LEU A CA 1
ATOM 627 C C . LEU A 1 74 ? -5.941 5.698 -2.654 1.00 61.09 74 LEU A C 1
ATOM 629 O O . LEU A 1 74 ? -5.371 6.090 -3.665 1.00 61.09 74 LEU A O 1
ATOM 633 N N . ASP A 1 75 ? -5.502 5.969 -1.425 1.00 59.06 75 ASP A N 1
ATOM 634 C CA . ASP A 1 75 ? -4.332 6.798 -1.127 1.00 59.06 75 ASP A CA 1
ATOM 635 C C . ASP A 1 75 ? -3.044 6.224 -1.727 1.00 59.06 75 ASP A C 1
ATOM 637 O O . ASP A 1 75 ? -2.261 6.963 -2.317 1.00 59.06 75 ASP A O 1
ATOM 641 N N . GLN A 1 76 ? -2.850 4.901 -1.659 1.00 66.88 76 GLN A N 1
ATOM 642 C CA . GLN A 1 76 ? -1.695 4.248 -2.279 1.00 66.88 76 GLN A CA 1
ATOM 643 C C . GLN A 1 76 ? -1.761 4.358 -3.804 1.00 66.88 76 GLN A C 1
ATOM 645 O O . GLN A 1 76 ? -0.770 4.698 -4.437 1.00 66.88 76 GLN A O 1
ATOM 650 N N . LEU A 1 77 ? -2.944 4.167 -4.397 1.00 70.50 77 LEU A N 1
ATOM 651 C CA . LEU A 1 77 ? -3.135 4.355 -5.838 1.00 70.50 77 LEU A CA 1
ATOM 652 C C . LEU A 1 77 ? -2.847 5.802 -6.273 1.00 70.50 77 LEU A C 1
ATOM 654 O O . LEU A 1 77 ? -2.281 6.017 -7.344 1.00 70.50 77 LEU A O 1
ATOM 658 N N . PHE A 1 78 ? -3.204 6.798 -5.459 1.00 72.44 78 PHE A N 1
ATOM 659 C CA . PHE A 1 78 ? -2.860 8.196 -5.723 1.00 72.44 78 PHE A CA 1
ATOM 660 C C . PHE A 1 78 ? -1.356 8.461 -5.605 1.00 72.44 78 PHE A C 1
ATOM 662 O O . PHE A 1 78 ? -0.802 9.142 -6.469 1.00 72.44 78 PHE A O 1
ATOM 669 N N . LEU A 1 79 ? -0.690 7.917 -4.583 1.00 76.00 79 LEU A N 1
ATOM 670 C CA . LEU A 1 79 ? 0.761 8.036 -4.414 1.00 76.00 79 LEU A CA 1
ATOM 671 C C . LEU A 1 79 ? 1.515 7.397 -5.586 1.00 76.00 79 LEU A C 1
ATOM 673 O O . LEU A 1 79 ? 2.355 8.059 -6.198 1.00 76.00 79 LEU A O 1
ATOM 677 N N . ASP A 1 80 ? 1.135 6.180 -5.976 1.00 77.56 80 ASP A N 1
ATOM 678 C CA . ASP A 1 80 ? 1.715 5.477 -7.123 1.00 77.56 80 ASP A CA 1
ATOM 679 C C . ASP A 1 80 ? 1.523 6.285 -8.420 1.00 77.56 80 ASP A C 1
ATOM 681 O O . ASP A 1 80 ? 2.432 6.395 -9.245 1.00 77.56 80 ASP A O 1
ATOM 685 N N . LEU A 1 81 ? 0.348 6.899 -8.612 1.00 83.25 81 LEU A N 1
ATOM 686 C CA . LEU A 1 81 ? 0.067 7.741 -9.778 1.00 83.25 81 LEU A CA 1
ATOM 687 C C . LEU A 1 81 ? 0.989 8.968 -9.835 1.00 83.25 81 LEU A C 1
ATOM 689 O O . LEU A 1 81 ? 1.495 9.314 -10.909 1.00 83.25 81 LEU A O 1
ATOM 693 N N . VAL A 1 82 ? 1.201 9.626 -8.692 1.00 81.88 82 VAL A N 1
ATOM 694 C CA . VAL A 1 82 ? 2.102 10.780 -8.571 1.00 81.88 82 VAL A CA 1
ATOM 695 C C . VAL A 1 82 ? 3.538 10.366 -8.883 1.00 81.88 82 VAL A C 1
ATOM 697 O O . VAL A 1 82 ? 4.205 11.043 -9.667 1.00 81.88 82 VAL A O 1
ATOM 700 N N . GLU A 1 83 ? 3.996 9.239 -8.341 1.00 82.81 83 GLU A N 1
ATOM 701 C CA . GLU A 1 83 ? 5.352 8.728 -8.547 1.00 82.81 83 GLU A CA 1
ATOM 702 C C . GLU A 1 83 ? 5.620 8.368 -10.017 1.00 82.81 83 GLU A C 1
ATOM 704 O O . GLU A 1 83 ? 6.616 8.810 -10.605 1.00 82.81 83 GLU A O 1
ATOM 709 N N . TRP A 1 84 ? 4.696 7.649 -10.663 1.00 86.62 84 TRP A N 1
ATOM 710 C CA . TRP A 1 84 ? 4.802 7.336 -12.089 1.00 86.62 84 TRP A CA 1
ATOM 711 C C . TRP A 1 84 ? 4.807 8.597 -12.949 1.00 86.62 84 TRP A C 1
ATOM 713 O O . TRP A 1 84 ? 5.607 8.716 -13.886 1.00 86.62 84 TRP A O 1
ATOM 723 N N . ARG A 1 85 ? 3.958 9.580 -12.626 1.00 85.19 85 ARG A N 1
ATOM 724 C CA . ARG A 1 85 ? 3.911 10.832 -13.384 1.00 85.19 85 ARG A CA 1
ATOM 725 C C . ARG A 1 85 ? 5.193 11.646 -13.222 1.00 85.19 85 ARG A C 1
ATOM 727 O O . ARG A 1 85 ? 5.679 12.179 -14.224 1.00 85.19 85 ARG A O 1
ATOM 734 N N . ALA A 1 86 ? 5.734 11.720 -12.007 1.00 82.69 86 ALA A N 1
ATOM 735 C CA . ALA A 1 86 ? 6.991 12.397 -11.707 1.00 82.69 86 ALA A CA 1
ATOM 736 C C . ALA A 1 86 ? 8.169 11.741 -12.443 1.00 82.69 86 ALA A C 1
ATOM 738 O O . ALA A 1 86 ? 8.965 12.439 -13.068 1.00 82.69 86 ALA A O 1
ATOM 739 N N . SER A 1 87 ? 8.222 10.408 -12.465 1.00 80.88 87 SER A N 1
ATOM 740 C CA . SER A 1 87 ? 9.257 9.633 -13.162 1.00 80.88 87 SER A CA 1
ATOM 741 C C . SER A 1 87 ? 9.243 9.871 -14.677 1.00 80.88 87 SER A C 1
ATOM 743 O O . SER A 1 87 ? 10.283 10.115 -15.291 1.00 80.88 87 SER A O 1
ATOM 745 N N . ILE A 1 88 ? 8.052 9.871 -15.290 1.00 84.25 88 ILE A N 1
ATOM 746 C CA . ILE A 1 88 ? 7.876 10.208 -16.712 1.00 84.25 88 ILE A CA 1
ATOM 747 C C . ILE A 1 88 ? 8.312 11.653 -16.975 1.00 84.25 88 ILE A C 1
ATOM 749 O O . ILE A 1 88 ? 9.028 11.919 -17.940 1.00 84.25 88 ILE A O 1
ATOM 753 N N . PHE A 1 89 ? 7.891 12.591 -16.124 1.00 83.81 89 PHE A N 1
ATOM 754 C CA . PHE A 1 89 ? 8.221 14.004 -16.287 1.00 83.81 89 PHE A CA 1
ATOM 755 C C . PHE A 1 89 ? 9.724 14.266 -16.165 1.00 83.81 89 PHE A C 1
ATOM 757 O O . PHE A 1 89 ? 10.279 14.988 -16.991 1.00 83.81 89 PHE A O 1
ATOM 764 N N . ALA A 1 90 ? 10.399 13.639 -15.199 1.00 79.19 90 ALA A N 1
ATOM 765 C CA . ALA A 1 90 ? 11.841 13.753 -15.027 1.00 79.19 90 ALA A CA 1
ATOM 766 C C . ALA A 1 90 ? 12.569 13.392 -16.328 1.00 79.19 90 ALA A C 1
ATOM 768 O O . ALA A 1 90 ? 13.365 14.186 -16.819 1.00 79.19 90 ALA A O 1
ATOM 769 N N . LEU A 1 91 ? 12.199 12.276 -16.961 1.00 73.31 91 LEU A N 1
ATOM 770 C CA . LEU A 1 91 ? 12.790 11.832 -18.227 1.00 73.31 91 LEU A CA 1
ATOM 771 C C . LEU A 1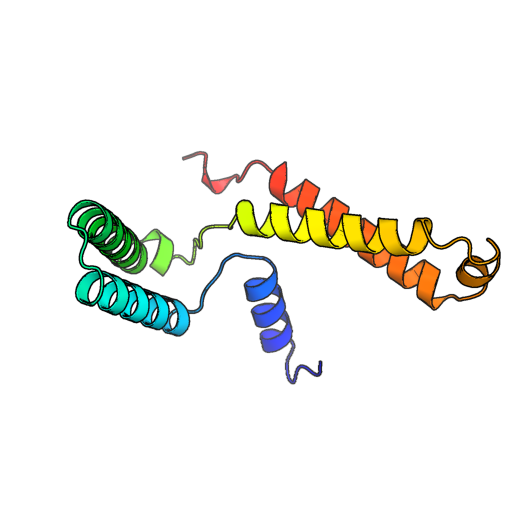 91 ? 12.370 12.658 -19.454 1.00 73.31 91 LEU A C 1
ATOM 773 O O . LEU A 1 91 ? 13.083 12.655 -20.452 1.00 73.31 91 LEU A O 1
ATOM 777 N N . GLN A 1 92 ? 11.240 13.369 -19.398 1.00 72.94 92 GLN A N 1
ATOM 778 C CA . GLN A 1 92 ? 10.818 14.322 -20.435 1.00 72.94 92 GLN A CA 1
ATOM 779 C C . GLN A 1 92 ? 11.522 15.682 -20.309 1.00 72.94 92 GLN A C 1
ATOM 781 O O . GLN A 1 92 ? 11.738 16.358 -21.311 1.00 72.94 92 GLN A O 1
ATOM 786 N N . SER A 1 93 ? 11.846 16.088 -19.079 1.00 65.31 93 SER A N 1
ATOM 787 C CA . SER A 1 93 ? 12.421 17.396 -18.743 1.00 65.31 93 SER A CA 1
ATOM 788 C C . SER A 1 93 ? 13.933 17.489 -18.949 1.00 65.31 93 SER A C 1
ATOM 790 O O . SER A 1 93 ? 14.477 18.593 -19.011 1.00 65.31 93 SER A O 1
ATOM 792 N N . VAL A 1 94 ? 14.629 16.353 -19.083 1.00 65.88 94 VAL A N 1
ATOM 793 C CA . VAL A 1 94 ? 16.052 16.369 -19.423 1.00 65.88 94 VAL A CA 1
ATOM 794 C C . VAL A 1 94 ? 16.186 16.916 -20.845 1.00 65.88 94 VAL A C 1
ATOM 796 O O . VAL A 1 94 ? 15.758 16.274 -21.801 1.00 65.88 94 VAL A O 1
ATOM 799 N N . ASN A 1 95 ? 16.855 18.065 -20.999 1.00 55.66 95 ASN A N 1
ATOM 800 C CA . ASN A 1 95 ? 17.368 18.584 -22.279 1.00 55.66 95 ASN A CA 1
ATOM 801 C C . ASN A 1 95 ? 18.495 17.685 -22.840 1.00 55.66 95 ASN A C 1
ATOM 803 O O . ASN A 1 95 ? 19.494 18.160 -23.377 1.00 55.66 95 ASN A O 1
ATOM 807 N N . ALA A 1 96 ? 18.368 16.369 -22.690 1.00 54.84 96 ALA A N 1
ATOM 808 C CA . ALA A 1 96 ? 19.148 15.413 -23.435 1.00 54.84 96 ALA A CA 1
ATOM 809 C C . ALA A 1 96 ? 18.670 15.541 -24.875 1.00 54.84 96 ALA A C 1
ATOM 811 O O . ALA A 1 96 ? 17.467 15.564 -25.140 1.00 54.84 96 ALA A O 1
ATOM 812 N N . THR A 1 97 ? 19.617 15.680 -25.795 1.00 54.12 97 THR A N 1
ATOM 813 C CA . THR A 1 97 ? 19.418 15.589 -27.240 1.00 54.12 97 THR A CA 1
ATOM 814 C C . THR A 1 97 ? 18.255 14.643 -27.533 1.00 54.12 97 THR A C 1
ATOM 816 O O . THR A 1 97 ? 18.345 13.459 -27.210 1.00 54.12 97 THR A O 1
ATOM 819 N N . LYS A 1 98 ? 17.150 15.174 -28.085 1.00 53.22 98 LYS A N 1
ATOM 820 C CA . LYS A 1 98 ? 15.848 14.489 -28.267 1.00 53.22 98 LYS A CA 1
ATOM 821 C C . LYS A 1 98 ? 15.948 13.085 -28.889 1.00 53.22 98 LYS A C 1
ATOM 823 O O . LYS A 1 98 ? 15.019 12.293 -28.790 1.00 53.22 98 LYS A O 1
ATOM 828 N N . GLU A 1 99 ? 17.080 12.770 -29.507 1.00 55.16 99 GLU A N 1
ATOM 829 C CA . GLU A 1 99 ? 17.381 11.498 -30.145 1.00 55.16 99 GLU A CA 1
ATOM 830 C C . GLU A 1 99 ? 17.918 10.391 -29.223 1.00 55.16 99 GLU A C 1
ATOM 832 O O . GLU A 1 99 ? 17.808 9.224 -29.599 1.00 55.16 99 GLU A O 1
ATOM 837 N N . LEU A 1 100 ? 18.488 10.691 -28.045 1.00 54.56 100 LEU A N 1
ATOM 838 C CA . LEU A 1 100 ? 19.150 9.664 -27.222 1.00 54.56 100 LEU A CA 1
ATOM 839 C C . LEU A 1 100 ? 18.151 8.600 -26.764 1.00 54.56 100 LEU A C 1
ATOM 841 O O . LEU A 1 100 ? 18.375 7.416 -26.972 1.00 54.56 100 LEU A O 1
ATOM 845 N N . PHE A 1 101 ? 16.999 9.010 -26.245 1.00 55.75 101 PHE A N 1
ATOM 846 C CA . PHE A 1 101 ? 15.983 8.082 -25.748 1.00 55.75 101 PHE A CA 1
ATOM 847 C C . PHE A 1 101 ? 15.181 7.392 -26.860 1.00 55.75 101 PHE A C 1
ATOM 849 O O . PHE A 1 101 ? 14.755 6.254 -26.691 1.00 55.75 101 PHE A O 1
ATOM 856 N N . SER A 1 102 ? 15.049 8.021 -28.033 1.00 58.25 102 SER A N 1
ATOM 857 C CA . SER A 1 102 ? 14.421 7.394 -29.209 1.00 58.25 102 SER A CA 1
ATOM 858 C C . SER A 1 102 ? 15.256 6.260 -29.822 1.00 58.25 102 SER A C 1
ATOM 860 O O . SER A 1 102 ? 14.715 5.411 -30.524 1.00 58.25 102 SER A O 1
ATOM 862 N N . LYS A 1 103 ? 16.569 6.225 -29.545 1.00 61.81 103 LYS A N 1
ATOM 863 C CA . LYS A 1 103 ? 17.497 5.206 -30.060 1.00 61.81 103 LYS A CA 1
ATOM 864 C C . LYS A 1 103 ? 17.512 3.910 -29.249 1.00 61.81 103 LYS A C 1
ATOM 866 O O . LYS A 1 103 ? 17.966 2.894 -29.769 1.00 61.81 103 LYS A O 1
ATOM 871 N N . TYR A 1 104 ? 17.030 3.914 -28.004 1.00 69.50 104 TYR A N 1
ATOM 872 C CA . TYR A 1 104 ? 17.109 2.743 -27.129 1.00 69.50 104 TYR A CA 1
ATOM 873 C C . TYR A 1 104 ? 15.741 2.087 -26.936 1.00 69.50 104 TYR A C 1
ATOM 875 O O . TYR A 1 104 ? 14.825 2.669 -26.356 1.00 69.50 104 TYR A O 1
ATOM 883 N N . ILE A 1 105 ? 15.644 0.820 -27.348 1.00 74.75 105 ILE A N 1
ATOM 884 C CA . ILE A 1 105 ? 14.461 -0.044 -27.179 1.00 74.75 105 ILE A CA 1
ATOM 885 C C . ILE A 1 105 ? 13.984 -0.059 -25.719 1.00 74.75 105 ILE A C 1
ATOM 887 O O . ILE A 1 105 ? 12.782 -0.025 -25.462 1.00 74.75 105 ILE A O 1
ATOM 891 N N . PHE A 1 106 ? 14.923 -0.027 -24.768 1.00 79.56 106 PHE A N 1
ATOM 892 C CA . PHE A 1 106 ? 14.635 0.039 -23.337 1.00 79.56 106 PHE A CA 1
ATOM 893 C C . PHE A 1 106 ? 13.730 1.218 -22.963 1.00 79.56 106 PHE A C 1
ATOM 895 O O . PHE A 1 106 ? 12.765 1.030 -22.233 1.00 79.56 106 PHE A O 1
ATOM 902 N N . TYR A 1 107 ? 13.993 2.421 -23.480 1.00 77.56 107 TYR A N 1
ATOM 903 C CA . TYR A 1 107 ? 13.186 3.595 -23.145 1.00 77.56 107 TYR A CA 1
ATOM 904 C C . TYR A 1 107 ? 11.763 3.473 -23.691 1.00 77.56 107 TYR A C 1
ATOM 906 O O . TYR A 1 107 ? 10.806 3.796 -22.994 1.00 77.56 107 TYR A O 1
ATOM 914 N N . SER A 1 108 ? 11.610 2.954 -24.913 1.00 79.06 108 SER A N 1
ATOM 915 C CA . SER A 1 108 ? 10.290 2.695 -25.494 1.00 79.06 108 SER A CA 1
ATOM 916 C C . SER A 1 108 ? 9.509 1.654 -24.682 1.00 79.06 108 SER A C 1
ATOM 918 O O . SER A 1 108 ? 8.338 1.867 -24.375 1.00 79.06 108 SER A O 1
ATOM 920 N N . GLN A 1 109 ? 10.162 0.565 -24.264 1.00 81.75 109 GLN A N 1
ATOM 921 C CA . GLN A 1 109 ? 9.554 -0.456 -23.404 1.00 81.75 109 GLN A CA 1
ATOM 922 C C . GLN A 1 109 ? 9.193 0.095 -22.021 1.00 81.75 109 GLN A C 1
ATOM 924 O O . GLN A 1 109 ? 8.081 -0.130 -21.546 1.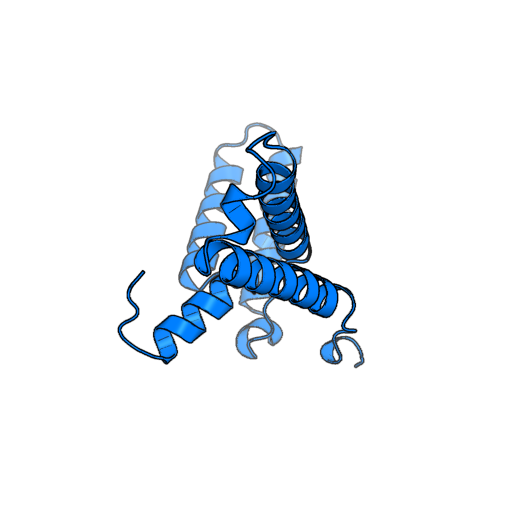00 81.75 109 GLN A O 1
ATOM 929 N N . TRP A 1 110 ? 10.093 0.860 -21.404 1.00 84.19 110 TRP A N 1
ATOM 930 C CA . TRP A 1 110 ? 9.868 1.500 -20.112 1.00 84.19 110 TRP A CA 1
ATOM 931 C C . TRP A 1 110 ? 8.708 2.498 -20.175 1.00 84.19 110 TRP A C 1
ATOM 933 O O . TRP A 1 110 ? 7.816 2.443 -19.337 1.00 84.19 110 TRP A O 1
ATOM 943 N N . MET A 1 111 ? 8.657 3.353 -21.202 1.00 83.00 111 MET A N 1
ATOM 944 C CA . MET A 1 111 ? 7.591 4.344 -21.377 1.00 83.00 111 MET A CA 1
ATOM 945 C C . MET A 1 111 ? 6.232 3.682 -21.623 1.00 83.00 111 MET A C 1
ATOM 947 O O . MET A 1 111 ? 5.226 4.115 -21.059 1.00 83.00 111 MET A O 1
ATOM 951 N N . ASN A 1 112 ? 6.191 2.609 -22.418 1.00 82.31 112 ASN A N 1
ATOM 952 C CA . ASN A 1 112 ? 4.974 1.824 -22.617 1.00 82.31 112 ASN A CA 1
ATOM 953 C C . ASN A 1 112 ? 4.514 1.165 -21.307 1.00 82.31 112 ASN A C 1
ATOM 955 O O . ASN A 1 112 ? 3.331 1.232 -20.975 1.00 82.31 112 ASN A O 1
ATOM 959 N N . GLY A 1 113 ? 5.441 0.593 -20.534 1.00 83.94 113 GLY A N 1
ATOM 960 C CA . GLY A 1 113 ? 5.156 0.020 -19.216 1.00 83.94 113 GLY A CA 1
ATOM 961 C C . GLY A 1 113 ? 4.645 1.058 -18.214 1.00 83.94 113 GLY A C 1
ATOM 962 O O . GLY A 1 113 ? 3.618 0.841 -17.576 1.00 83.94 113 GLY A O 1
ATOM 963 N N . ALA A 1 114 ? 5.298 2.219 -18.134 1.00 82.06 114 ALA A N 1
ATOM 964 C CA . ALA A 1 114 ? 4.901 3.328 -17.268 1.00 82.06 114 ALA A CA 1
ATOM 965 C C . ALA A 1 114 ? 3.518 3.878 -17.651 1.00 82.06 114 ALA A C 1
ATOM 967 O O . ALA A 1 114 ? 2.671 4.119 -16.792 1.00 82.06 114 ALA A O 1
ATOM 968 N N . THR A 1 115 ? 3.248 4.009 -18.951 1.00 85.06 115 THR A N 1
ATOM 969 C CA . THR A 1 115 ? 1.937 4.429 -19.463 1.00 85.06 115 THR A CA 1
ATOM 970 C C . THR A 1 115 ? 0.854 3.412 -19.095 1.00 85.06 115 THR A C 1
ATOM 972 O O . THR A 1 115 ? -0.215 3.790 -18.617 1.00 85.06 115 THR A O 1
ATOM 975 N N . TYR A 1 116 ? 1.134 2.115 -19.250 1.00 85.56 116 TYR A N 1
ATOM 976 C CA . TYR A 1 116 ? 0.215 1.049 -18.852 1.00 85.56 116 TYR A CA 1
ATOM 977 C C . TYR A 1 116 ? -0.057 1.042 -17.340 1.00 85.56 116 TYR A C 1
ATOM 979 O O . TYR A 1 116 ? -1.204 0.860 -16.928 1.00 85.56 116 TYR A O 1
ATOM 987 N N . ALA A 1 117 ? 0.962 1.286 -16.510 1.00 80.62 117 ALA A N 1
ATOM 988 C CA . ALA A 1 117 ? 0.810 1.402 -15.061 1.00 80.62 117 ALA A CA 1
ATOM 989 C C . ALA A 1 117 ? -0.129 2.562 -14.687 1.00 80.62 117 ALA A C 1
ATOM 991 O O . ALA A 1 117 ? -1.090 2.354 -13.945 1.00 80.62 117 ALA A O 1
ATOM 992 N N . VAL A 1 118 ? 0.066 3.744 -15.284 1.00 86.00 118 VAL A N 1
ATOM 993 C CA . VAL A 1 118 ? -0.809 4.914 -15.091 1.00 86.00 118 VAL A CA 1
ATOM 994 C C . VAL A 1 118 ? -2.256 4.606 -15.486 1.00 86.00 118 VAL A C 1
A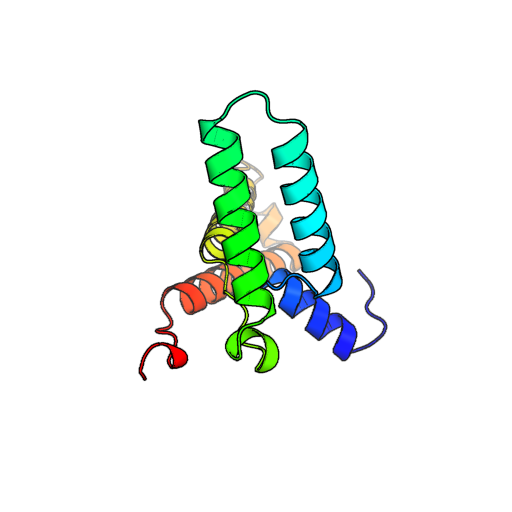TOM 996 O O . VAL A 1 118 ? -3.170 4.846 -14.698 1.00 86.00 118 VAL A O 1
ATOM 999 N N . PHE A 1 119 ? -2.488 4.030 -16.670 1.00 84.56 119 PHE A N 1
ATOM 1000 C CA . PHE A 1 119 ? -3.846 3.679 -17.102 1.00 84.56 119 PHE A CA 1
ATOM 1001 C C . PHE A 1 119 ? -4.483 2.587 -16.241 1.00 84.56 119 PHE A C 1
ATOM 1003 O O . PHE A 1 119 ? -5.688 2.631 -16.005 1.00 84.56 119 PHE A O 1
ATOM 1010 N N . SER A 1 120 ? -3.697 1.640 -15.733 1.00 82.19 120 SER A N 1
ATOM 1011 C CA . SER A 1 120 ? -4.185 0.604 -14.818 1.00 82.19 120 SER A CA 1
ATOM 1012 C C . SER A 1 120 ? -4.610 1.197 -13.475 1.00 82.19 120 SER A C 1
ATOM 1014 O O . SER A 1 120 ? -5.655 0.823 -12.947 1.00 82.19 120 SER A O 1
ATOM 1016 N N . ILE A 1 121 ? -3.840 2.147 -12.937 1.00 80.94 121 ILE A N 1
ATOM 1017 C CA . ILE A 1 121 ? -4.187 2.875 -11.710 1.00 80.94 121 ILE A CA 1
ATOM 1018 C C . ILE A 1 121 ? -5.458 3.700 -11.923 1.00 80.94 121 ILE A C 1
ATOM 1020 O O . ILE A 1 121 ? -6.398 3.579 -11.141 1.00 80.94 121 ILE A O 1
ATOM 1024 N N . LEU A 1 122 ? -5.535 4.471 -13.013 1.00 83.06 122 LEU A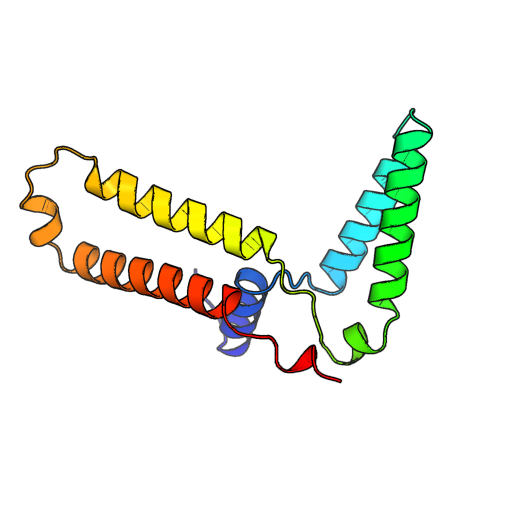 N 1
ATOM 1025 C CA . LEU A 1 122 ? -6.744 5.220 -13.366 1.00 83.06 122 LEU A CA 1
ATOM 1026 C C . LEU A 1 122 ? -7.947 4.287 -13.511 1.00 83.06 122 LEU A C 1
ATOM 1028 O O . LEU A 1 122 ? -8.997 4.567 -12.947 1.00 83.06 122 LEU A O 1
ATOM 1032 N N . GLY A 1 123 ? -7.776 3.157 -14.198 1.00 79.00 123 GLY A N 1
ATOM 1033 C CA . GLY A 1 123 ? -8.795 2.125 -14.355 1.00 79.00 123 GLY A CA 1
ATOM 1034 C C . GLY A 1 123 ? -9.311 1.601 -13.018 1.00 79.00 123 GLY A C 1
ATOM 1035 O O . GLY A 1 123 ? -10.520 1.496 -12.854 1.00 79.00 123 GLY A O 1
ATOM 1036 N N . LYS A 1 124 ? -8.428 1.349 -12.044 1.00 74.62 124 LYS A N 1
ATOM 1037 C CA . LYS A 1 124 ? -8.819 0.968 -10.677 1.00 74.62 124 LYS A CA 1
ATOM 1038 C C . LYS A 1 124 ? -9.592 2.086 -9.971 1.00 74.62 124 LYS A C 1
ATOM 1040 O O . LYS A 1 124 ? -10.640 1.813 -9.397 1.00 74.62 124 LYS A O 1
ATOM 1045 N N . LEU A 1 125 ? -9.127 3.335 -10.074 1.00 71.81 125 LEU A N 1
ATOM 1046 C CA . LEU A 1 125 ? -9.770 4.504 -9.457 1.00 71.81 125 LEU A CA 1
ATOM 1047 C C . LEU A 1 125 ? -11.164 4.800 -10.036 1.00 71.81 125 LEU A C 1
ATOM 1049 O O . LEU A 1 125 ? -12.053 5.219 -9.299 1.00 71.81 125 LEU A O 1
ATOM 1053 N N . VAL A 1 126 ? -11.369 4.594 -11.343 1.00 76.88 126 VAL A N 1
ATOM 1054 C CA . VAL A 1 126 ? -12.672 4.822 -11.999 1.00 76.88 126 VAL A CA 1
ATOM 1055 C C . VAL A 1 126 ? -13.556 3.580 -12.048 1.00 76.88 126 VAL A C 1
ATOM 1057 O O . VAL A 1 126 ? -14.755 3.692 -12.323 1.00 76.88 126 VAL A O 1
ATOM 1060 N N . SER A 1 127 ? -12.997 2.389 -11.809 1.00 70.44 127 SER A N 1
ATOM 1061 C CA . SER A 1 127 ? -13.792 1.171 -11.745 1.00 70.44 127 SER A CA 1
ATOM 1062 C C . SER A 1 127 ? -14.727 1.268 -10.548 1.00 70.44 127 SER A C 1
ATOM 1064 O O . SER A 1 127 ? -14.296 1.313 -9.400 1.00 70.44 127 SER A O 1
ATOM 1066 N N . LYS A 1 128 ? -16.034 1.327 -10.816 1.00 56.16 128 LYS A N 1
ATOM 1067 C CA . LYS A 1 128 ? -17.033 1.150 -9.764 1.00 56.16 128 LYS A CA 1
ATOM 1068 C C . LYS A 1 128 ? -16.819 -0.241 -9.182 1.00 56.16 128 LYS A C 1
ATOM 1070 O O . LYS A 1 128 ? -17.021 -1.228 -9.895 1.00 56.16 128 LYS A O 1
ATOM 1075 N N . ASP A 1 129 ? -16.403 -0.310 -7.922 1.00 52.59 129 ASP A N 1
ATOM 1076 C CA . ASP A 1 129 ? -16.320 -1.583 -7.219 1.00 52.59 129 ASP A CA 1
ATOM 1077 C C . ASP A 1 129 ? -17.727 -2.196 -7.194 1.00 52.59 129 ASP A C 1
ATOM 1079 O O . ASP A 1 129 ? -18.656 -1.659 -6.586 1.00 52.59 129 ASP A O 1
ATOM 1083 N N . ARG A 1 130 ? -17.910 -3.306 -7.916 1.00 49.12 130 ARG A N 1
ATOM 1084 C CA . ARG A 1 130 ? -19.196 -4.014 -7.978 1.00 49.12 130 ARG A CA 1
ATOM 1085 C C . ARG A 1 130 ? -19.567 -4.663 -6.639 1.00 49.12 130 ARG A C 1
ATOM 1087 O O . ARG A 1 130 ? -20.692 -5.122 -6.515 1.00 49.12 130 ARG A O 1
ATOM 1094 N N . ARG A 1 131 ? -18.668 -4.670 -5.647 1.00 51.38 131 ARG A N 1
ATOM 1095 C CA . ARG A 1 131 ? -18.929 -5.153 -4.280 1.00 51.38 131 ARG A CA 1
ATOM 1096 C C . ARG A 1 131 ? -19.577 -4.104 -3.368 1.00 51.38 131 ARG A C 1
ATOM 1098 O O . ARG A 1 131 ? -20.010 -4.443 -2.279 1.00 51.38 131 ARG A O 1
ATOM 1105 N N . VAL A 1 132 ? -19.673 -2.841 -3.802 1.00 37.84 132 VAL A N 1
ATOM 1106 C CA . VAL A 1 132 ? -20.324 -1.746 -3.042 1.00 37.84 132 VAL A CA 1
ATOM 1107 C C . VAL A 1 132 ? -21.823 -1.626 -3.373 1.00 37.84 132 VAL A C 1
ATOM 1109 O O . VAL A 1 132 ? -22.533 -0.807 -2.798 1.00 37.84 132 VAL A O 1
ATOM 1112 N N . ILE A 1 133 ? -22.337 -2.460 -4.282 1.00 33.03 133 ILE A N 1
ATOM 1113 C CA . ILE A 1 133 ? -23.771 -2.572 -4.567 1.00 33.03 133 ILE A CA 1
ATOM 1114 C C . ILE A 1 133 ? -24.261 -3.906 -4.001 1.00 33.03 133 ILE A C 1
ATOM 1116 O O . ILE A 1 133 ? -24.420 -4.857 -4.757 1.00 33.03 133 ILE A O 1
ATOM 1120 N N . HIS A 1 134 ? -24.447 -3.966 -2.682 1.00 32.16 134 HIS A N 1
ATOM 1121 C CA . HIS A 1 134 ? -25.466 -4.771 -2.001 1.00 32.16 134 HIS A CA 1
ATOM 1122 C C . HIS A 1 134 ? -25.633 -4.297 -0.557 1.00 32.16 134 HIS A C 1
ATOM 1124 O O . HIS A 1 134 ? -24.609 -4.163 0.147 1.00 32.16 134 HIS A O 1
#

Organism: NCBI:txid1026882

Foldseek 3Di:
DDDPDPVRVVVVVCVLQFVDDDPVRLVVVLVVLVVCLVPDPDPVVVVVSVVVNVVSVCVCPDVCVVVVVGHGPLVSLVVLLVVLVVVVVVVVPPPPDPCPLVPDPVSVVVVVVSVVSNVVSVCVVPDDPPVVPD

Secondary structure (DSSP, 8-state):
---SSHHHHHHHHHHHHS----HHHHHHHHHHHHHHHHH---HHHHHHHHHHHHHHHHHHTSHHHHTT-----HHHHHHHHHHHHHHHHHHHH--S-TTTGGG-HHHHHHHHHHHHHHHHHHHHHHS--GGG--

Radius of gyration: 20.3 Å; chains: 1; bounding box: 45×38×56 Å

pLDDT: mean 70.97, std 14.12, range [32.16, 87.94]